Protein AF-G5QFA3-F1 (afdb_monomer)

Radius of gyration: 15.25 Å; Cα contacts (8 Å, |Δi|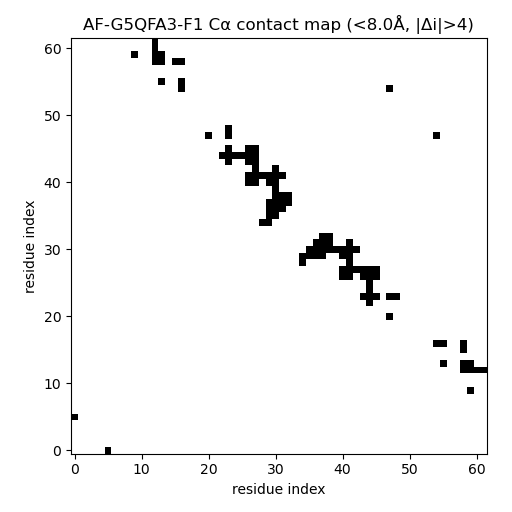>4): 56; chains: 1; bounding box: 34×16×44 Å

Structure (mmCIF, N/CA/C/O backbone):
data_AF-G5QFA3-F1
#
_entry.id   AF-G5QFA3-F1
#
loop_
_atom_site.group_PDB
_atom_site.id
_atom_site.type_symbol
_atom_site.label_atom_id
_atom_site.label_alt_id
_atom_site.label_comp_id
_atom_site.label_asym_id
_atom_site.label_entity_id
_atom_site.label_seq_id
_atom_site.pdbx_PDB_ins_code
_atom_site.Cartn_x
_atom_site.Cartn_y
_atom_site.Cartn_z
_atom_site.occupancy
_atom_site.B_iso_or_equiv
_atom_site.auth_seq_id
_atom_site.auth_comp_id
_atom_site.auth_asym_id
_atom_site.auth_atom_id
_atom_site.pdbx_PDB_model_num
ATOM 1 N N . MET A 1 1 ? 18.233 0.131 -24.595 1.00 63.00 1 MET A N 1
ATOM 2 C CA . MET A 1 1 ? 17.291 0.527 -23.523 1.00 63.00 1 MET A CA 1
ATOM 3 C C . MET A 1 1 ? 18.013 1.527 -22.630 1.00 63.00 1 MET A C 1
ATOM 5 O O . MET A 1 1 ? 19.062 1.173 -22.112 1.00 63.00 1 MET A O 1
ATOM 9 N N . ASN A 1 2 ? 17.547 2.774 -22.515 1.00 84.94 2 ASN A N 1
ATOM 10 C CA . ASN A 1 2 ? 18.204 3.753 -21.639 1.00 84.94 2 ASN A CA 1
ATOM 11 C C . ASN A 1 2 ? 17.850 3.434 -20.176 1.00 84.94 2 ASN A C 1
ATOM 13 O O . ASN A 1 2 ? 16.672 3.232 -19.880 1.00 84.94 2 ASN A O 1
ATOM 17 N N . ILE A 1 3 ? 18.832 3.378 -19.273 1.00 88.50 3 ILE A N 1
ATOM 18 C CA . ILE A 1 3 ? 18.632 2.973 -17.867 1.00 88.50 3 ILE A CA 1
ATOM 19 C C . ILE A 1 3 ? 17.621 3.873 -17.138 1.00 88.50 3 ILE A C 1
ATOM 21 O O . ILE A 1 3 ? 16.791 3.398 -16.368 1.00 88.50 3 ILE A O 1
ATOM 25 N N . LEU A 1 4 ? 17.592 5.160 -17.490 1.00 92.12 4 LEU A N 1
ATOM 26 C CA . LEU A 1 4 ? 16.592 6.125 -17.024 1.00 92.12 4 LEU A CA 1
ATOM 27 C C . LEU A 1 4 ? 15.161 5.733 -17.426 1.00 92.12 4 LEU A C 1
ATOM 29 O O . LEU A 1 4 ? 14.230 5.888 -16.640 1.00 92.12 4 LEU A O 1
ATOM 33 N N . GLY A 1 5 ? 14.983 5.177 -18.626 1.00 91.62 5 GLY A N 1
ATOM 34 C CA . GLY A 1 5 ? 13.681 4.721 -19.112 1.00 91.62 5 GLY A CA 1
ATOM 35 C C . GLY A 1 5 ? 13.155 3.500 -18.353 1.00 91.62 5 GLY A C 1
ATOM 36 O O . GLY A 1 5 ? 11.947 3.375 -18.165 1.00 91.62 5 GLY A O 1
ATOM 37 N N . PHE A 1 6 ? 14.045 2.628 -17.867 1.00 90.62 6 PHE A N 1
ATOM 38 C CA . PHE A 1 6 ? 13.667 1.513 -16.994 1.00 90.62 6 PHE A CA 1
ATOM 39 C C . PHE A 1 6 ? 13.126 2.021 -15.652 1.00 90.62 6 PHE A C 1
ATOM 41 O O . PHE A 1 6 ? 12.016 1.660 -15.271 1.00 90.62 6 PHE A O 1
ATOM 48 N N . PHE A 1 7 ? 13.847 2.928 -14.985 1.00 92.12 7 PHE A N 1
ATOM 49 C CA . PHE A 1 7 ? 13.398 3.506 -13.714 1.00 92.12 7 PHE A CA 1
ATOM 50 C C . PHE A 1 7 ? 12.103 4.316 -13.842 1.00 92.12 7 PHE A C 1
ATOM 52 O O . PHE A 1 7 ? 11.265 4.271 -12.948 1.00 92.12 7 PHE A O 1
ATOM 59 N N . GLN A 1 8 ? 11.891 5.009 -14.964 1.00 93.25 8 GLN A N 1
ATOM 60 C CA . GLN A 1 8 ? 10.625 5.698 -15.234 1.00 93.25 8 GLN A CA 1
ATOM 61 C C . GLN A 1 8 ? 9.447 4.725 -15.371 1.00 93.25 8 GLN A C 1
ATOM 63 O O . GLN A 1 8 ? 8.369 4.999 -14.847 1.00 93.25 8 GLN A O 1
ATOM 68 N N . ARG A 1 9 ? 9.637 3.591 -16.061 1.00 90.50 9 ARG A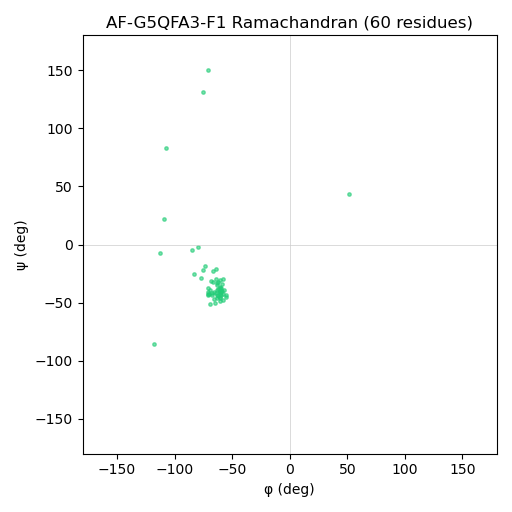 N 1
ATOM 69 C CA . ARG A 1 9 ? 8.605 2.545 -16.176 1.00 90.50 9 ARG A CA 1
ATOM 70 C C . ARG A 1 9 ? 8.326 1.893 -14.828 1.00 90.50 9 ARG A C 1
ATOM 72 O O . ARG A 1 9 ? 7.167 1.813 -14.443 1.00 90.50 9 ARG A O 1
ATOM 79 N N . LEU A 1 10 ? 9.375 1.529 -14.092 1.00 91.31 10 LEU A N 1
ATOM 80 C CA . LEU A 1 10 ? 9.255 0.972 -12.747 1.00 91.31 10 LEU A CA 1
ATOM 81 C C . LEU A 1 10 ? 8.506 1.932 -11.812 1.00 91.31 10 LEU A C 1
ATOM 83 O O . LEU A 1 10 ? 7.558 1.532 -11.150 1.00 91.31 10 LEU A O 1
ATOM 87 N N . GLY A 1 11 ? 8.872 3.216 -11.810 1.00 91.81 11 GLY A N 1
ATOM 88 C CA . GLY A 1 11 ? 8.207 4.232 -10.997 1.00 91.81 11 GLY A CA 1
ATOM 89 C C . GLY A 1 11 ? 6.714 4.360 -11.303 1.00 91.81 11 GLY A C 1
ATOM 90 O O . GLY A 1 11 ? 5.923 4.474 -10.374 1.00 91.81 11 GLY A O 1
ATOM 91 N N . ARG A 1 12 ? 6.311 4.282 -12.580 1.00 91.88 12 ARG A N 1
ATOM 92 C CA . ARG A 1 12 ? 4.892 4.288 -12.982 1.00 91.88 12 ARG A CA 1
ATOM 93 C C . ARG A 1 12 ? 4.154 3.026 -12.535 1.00 91.88 12 ARG A C 1
ATOM 95 O O . ARG A 1 12 ? 3.042 3.134 -12.037 1.00 91.88 12 ARG A O 1
ATOM 102 N N . ALA A 1 13 ? 4.783 1.861 -12.660 1.00 91.94 13 ALA A N 1
ATOM 103 C CA . ALA A 1 13 ? 4.222 0.576 -12.241 1.00 91.94 13 ALA A CA 1
ATOM 104 C C . ALA A 1 13 ? 3.911 0.550 -10.727 1.00 91.94 13 ALA A C 1
ATOM 106 O O . ALA A 1 13 ? 2.881 0.050 -10.281 1.00 91.94 13 ALA A O 1
ATOM 107 N N . LEU A 1 14 ? 4.767 1.199 -9.930 1.00 94.19 14 LEU A N 1
ATOM 108 C CA . LEU A 1 14 ? 4.604 1.323 -8.481 1.00 94.19 14 LEU A CA 1
ATOM 109 C C . LEU A 1 14 ? 3.502 2.312 -8.056 1.00 94.19 14 LEU A C 1
ATOM 111 O O . LEU A 1 14 ? 3.030 2.228 -6.923 1.00 94.19 14 LEU A O 1
ATOM 115 N N . GLN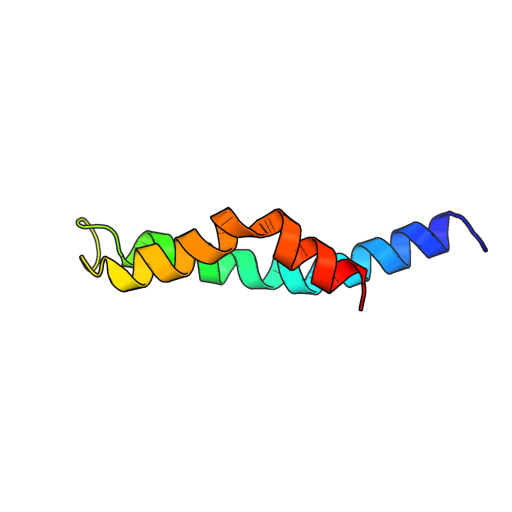 A 1 15 ? 3.056 3.228 -8.927 1.00 95.06 15 GLN A N 1
ATOM 116 C CA . GLN A 1 15 ? 2.053 4.241 -8.562 1.00 95.06 15 GLN A CA 1
ATOM 117 C C . GLN A 1 15 ? 0.714 3.623 -8.150 1.00 95.06 15 GLN A C 1
ATOM 119 O O . GLN A 1 15 ? 0.083 4.115 -7.215 1.00 95.06 15 GLN A O 1
ATOM 124 N N . LEU A 1 16 ? 0.290 2.547 -8.817 1.00 91.06 16 LEU A N 1
ATOM 125 C CA . LEU A 1 16 ? -1.008 1.922 -8.566 1.00 91.06 16 LEU A CA 1
ATOM 126 C C . LEU A 1 16 ? -1.065 1.226 -7.191 1.00 91.06 16 LEU A C 1
ATOM 128 O O . LEU A 1 16 ? -1.957 1.569 -6.416 1.00 91.06 16 LEU A O 1
ATOM 132 N N . PRO A 1 17 ? -0.110 0.351 -6.811 1.00 92.00 17 PRO A N 1
ATOM 133 C CA . PRO A 1 17 ? -0.023 -0.181 -5.449 1.00 92.00 17 PRO A CA 1
ATOM 134 C C . PRO A 1 17 ? 0.059 0.904 -4.371 1.00 92.00 17 PRO A C 1
ATOM 136 O O . PRO A 1 17 ? -0.629 0.822 -3.354 1.00 92.00 17 PRO A O 1
ATOM 139 N N . ILE A 1 18 ? 0.866 1.947 -4.600 1.00 95.00 18 ILE A N 1
ATOM 140 C CA . ILE A 1 18 ? 1.048 3.044 -3.638 1.00 95.00 18 ILE A CA 1
ATOM 141 C C . ILE A 1 18 ? -0.265 3.803 -3.415 1.00 95.00 18 ILE A C 1
ATOM 143 O O . ILE A 1 18 ? -0.583 4.145 -2.276 1.00 95.00 18 ILE A O 1
ATOM 147 N N . ALA A 1 19 ? -1.057 4.021 -4.467 1.00 95.06 19 ALA A N 1
ATOM 148 C CA . ALA A 1 19 ? -2.345 4.704 -4.373 1.00 95.06 19 ALA A CA 1
ATOM 149 C C . ALA A 1 19 ? -3.386 3.948 -3.520 1.00 95.06 19 ALA A C 1
ATOM 151 O O . ALA A 1 19 ? -4.321 4.569 -3.018 1.00 95.06 19 ALA A O 1
ATOM 152 N N . VAL A 1 20 ? -3.223 2.634 -3.316 1.00 94.00 20 VAL A N 1
ATOM 153 C CA . VAL A 1 20 ? -4.125 1.802 -2.494 1.00 94.00 20 VAL A CA 1
ATOM 154 C C . VAL A 1 20 ? -3.785 1.876 -0.997 1.00 94.00 20 VAL A C 1
ATOM 156 O O . VAL A 1 20 ? -4.669 1.711 -0.152 1.00 94.00 20 VAL A O 1
ATOM 159 N N . LEU A 1 21 ? -2.532 2.181 -0.637 1.00 96.00 21 LEU A N 1
ATOM 160 C CA . LEU A 1 21 ? -2.061 2.189 0.757 1.00 96.00 21 LEU A CA 1
ATOM 161 C C . LEU A 1 21 ? -2.844 3.126 1.701 1.00 96.00 21 LEU A C 1
ATOM 163 O O . LEU A 1 21 ? -3.108 2.711 2.832 1.00 96.00 21 LEU A O 1
ATOM 167 N N . PRO A 1 22 ? -3.268 4.344 1.299 1.00 96.62 22 PRO A N 1
ATOM 168 C CA . PRO A 1 22 ? -4.071 5.208 2.165 1.00 96.62 22 PRO A CA 1
ATOM 169 C C . PRO A 1 22 ? -5.403 4.567 2.556 1.00 96.62 22 PRO A C 1
ATOM 171 O O . PRO A 1 22 ? -5.811 4.641 3.712 1.00 96.62 22 PRO A O 1
ATOM 174 N N . VAL A 1 23 ? -6.063 3.888 1.615 1.00 96.50 23 VAL A N 1
ATOM 175 C CA . VAL A 1 23 ? -7.328 3.195 1.884 1.00 96.50 23 VAL A CA 1
ATOM 176 C C . VAL A 1 23 ? -7.093 2.018 2.828 1.00 96.50 23 VAL A C 1
ATOM 178 O O . VAL A 1 23 ? -7.830 1.868 3.798 1.00 96.50 23 VAL A O 1
ATOM 181 N N . ALA A 1 24 ? -6.032 1.235 2.618 1.00 96.94 24 ALA A N 1
ATOM 182 C CA . ALA A 1 24 ? -5.661 0.148 3.525 1.00 96.94 24 ALA A CA 1
ATOM 183 C C . ALA A 1 24 ? -5.411 0.646 4.961 1.00 96.94 24 ALA A C 1
ATOM 185 O O . ALA A 1 24 ? -5.880 0.038 5.925 1.00 96.94 24 ALA A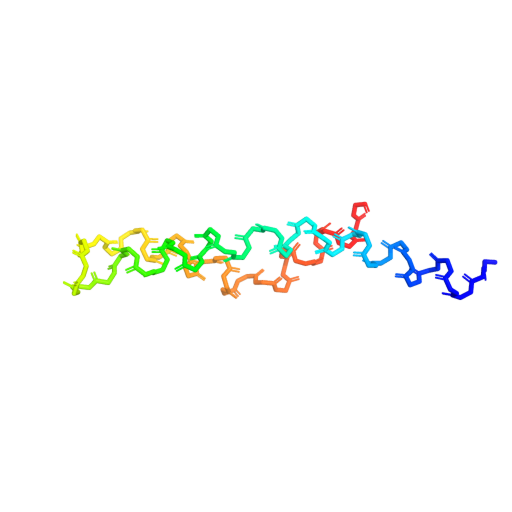 O 1
ATOM 186 N N . ALA A 1 25 ? -4.720 1.781 5.110 1.00 96.88 25 ALA A N 1
ATOM 187 C CA . ALA A 1 25 ? -4.463 2.404 6.406 1.00 96.8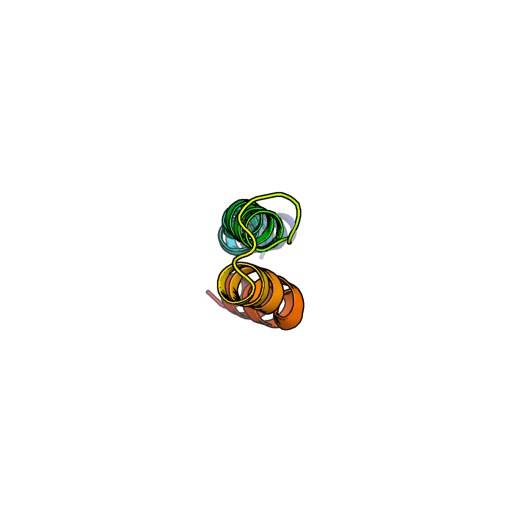8 25 ALA A CA 1
ATOM 188 C C . ALA A 1 25 ? -5.752 2.903 7.082 1.00 96.88 25 ALA A C 1
ATOM 190 O O . ALA A 1 25 ? -5.930 2.720 8.287 1.00 96.88 25 ALA A O 1
ATOM 191 N N . LEU A 1 26 ? -6.675 3.492 6.314 1.00 97.06 26 LEU A N 1
ATOM 192 C CA . LEU A 1 26 ? -7.986 3.898 6.825 1.00 97.06 26 LEU A CA 1
ATOM 193 C C . LEU A 1 26 ? -8.803 2.691 7.298 1.00 97.06 26 LEU A C 1
ATOM 195 O O . LEU A 1 26 ? -9.367 2.740 8.389 1.00 97.06 26 LEU A O 1
ATOM 199 N N . LEU A 1 27 ? -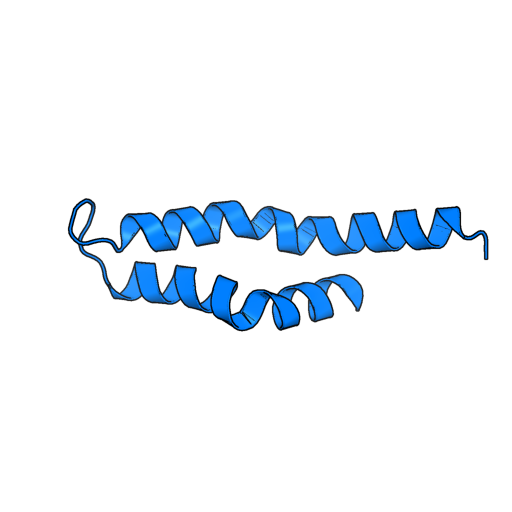8.816 1.592 6.537 1.00 97.12 27 LEU A N 1
ATOM 200 C CA . LEU A 1 27 ? -9.484 0.348 6.934 1.00 97.12 27 LEU A CA 1
ATOM 201 C C . LEU A 1 27 ? -8.892 -0.212 8.238 1.00 97.12 27 LEU A C 1
ATOM 203 O O . LEU A 1 27 ? -9.631 -0.514 9.174 1.00 97.12 27 LEU A O 1
ATOM 207 N N . LEU A 1 28 ? -7.562 -0.259 8.361 1.00 96.44 28 LEU A N 1
ATOM 208 C CA . LEU A 1 28 ? -6.903 -0.640 9.614 1.00 96.44 28 LEU A CA 1
ATOM 209 C C . LEU A 1 28 ? -7.356 0.219 10.793 1.00 96.44 28 LEU A C 1
ATOM 211 O O . LEU A 1 28 ? -7.629 -0.305 11.873 1.00 96.44 28 LEU A O 1
ATOM 215 N N . ARG A 1 29 ? -7.426 1.538 10.591 1.00 96.56 29 ARG A N 1
ATOM 216 C CA . ARG A 1 29 ? -7.772 2.478 11.653 1.00 96.56 29 ARG A CA 1
ATOM 217 C C . ARG A 1 29 ? -9.240 2.354 12.054 1.00 96.56 29 ARG A C 1
ATOM 219 O O . ARG A 1 29 ? -9.532 2.310 13.243 1.00 96.56 29 ARG A O 1
ATOM 226 N N . PHE A 1 30 ? -10.152 2.225 11.097 1.00 96.38 30 PHE A N 1
ATOM 227 C CA . PHE A 1 30 ? -11.584 2.090 11.366 1.00 96.38 30 PHE A CA 1
ATOM 228 C C . PHE A 1 30 ? -11.947 0.835 12.160 1.00 96.38 30 PHE A C 1
ATOM 230 O O . PHE A 1 30 ? -12.878 0.881 12.960 1.00 96.38 30 PHE A O 1
ATOM 237 N N . GLY A 1 31 ? -11.218 -0.269 11.998 1.00 94.44 31 GLY A N 1
ATOM 238 C CA . GLY A 1 31 ? -11.517 -1.491 12.743 1.00 94.44 31 GLY A CA 1
ATOM 239 C C . GLY A 1 31 ? -11.017 -1.526 14.191 1.00 94.44 31 GLY A C 1
ATOM 240 O O . GLY A 1 31 ? -11.290 -2.501 14.887 1.00 94.44 31 GLY A O 1
ATOM 241 N N . GLN A 1 32 ? -10.312 -0.491 14.660 1.00 96.50 32 GLN A N 1
ATOM 242 C CA . GLN A 1 32 ? -9.804 -0.421 16.032 1.00 96.50 32 GLN A CA 1
ATOM 243 C C . GLN A 1 32 ? -10.931 -0.211 17.063 1.00 96.50 32 GLN A C 1
ATOM 245 O O . GLN A 1 32 ? -11.944 0.431 16.751 1.00 96.50 32 GLN A O 1
ATOM 250 N N . PRO A 1 33 ? -10.764 -0.713 18.303 1.00 94.38 33 PRO A N 1
ATOM 251 C CA . PRO A 1 33 ? -11.791 -0.643 19.343 1.00 94.38 33 PRO A CA 1
ATOM 252 C C . PRO A 1 33 ? -12.092 0.786 19.814 1.00 94.38 33 PRO A C 1
ATOM 254 O O . PRO A 1 33 ? -13.180 1.035 20.321 1.00 94.38 33 PRO A O 1
ATOM 257 N N . ASP A 1 34 ? -11.160 1.724 19.629 1.00 95.00 34 ASP A N 1
ATOM 258 C CA . ASP A 1 34 ? -11.298 3.134 20.011 1.00 95.00 34 ASP A CA 1
ATOM 259 C C . ASP A 1 34 ? -12.011 4.003 18.959 1.00 95.00 34 ASP A C 1
ATOM 261 O O . ASP A 1 34 ? -12.248 5.183 19.210 1.00 95.00 34 ASP A O 1
ATOM 265 N N . LEU A 1 35 ? -12.351 3.448 17.789 1.00 94.56 35 LEU A N 1
ATOM 266 C CA . LEU A 1 35 ? -13.052 4.169 16.724 1.00 94.56 35 LEU A CA 1
ATOM 267 C C . LEU A 1 35 ? -14.419 3.570 16.405 1.00 94.56 35 LEU A C 1
ATOM 269 O O . LEU A 1 35 ? -15.425 4.053 16.914 1.00 94.56 35 LEU A O 1
ATOM 273 N N . LEU A 1 36 ? -14.475 2.554 15.539 1.00 95.00 36 LEU A N 1
ATOM 274 C CA . LEU A 1 36 ? -15.741 1.925 15.140 1.00 95.00 36 LEU A CA 1
ATOM 275 C C . LEU A 1 36 ? -15.867 0.487 15.651 1.00 95.00 36 LEU A C 1
ATOM 277 O O . LEU A 1 36 ? -16.931 -0.106 15.508 1.00 95.00 36 LEU A O 1
ATOM 281 N N . ASN A 1 37 ? -14.802 -0.072 16.240 1.00 95.12 37 ASN A N 1
ATOM 282 C CA . ASN A 1 37 ? -14.765 -1.426 16.794 1.00 95.12 37 ASN A CA 1
ATOM 283 C C . ASN A 1 37 ? -15.260 -2.499 15.801 1.00 95.12 37 ASN A C 1
ATOM 285 O O . ASN A 1 37 ? -16.038 -3.389 16.143 1.00 95.12 37 ASN A O 1
ATOM 289 N N . MET A 1 38 ? -14.827 -2.388 14.540 1.00 96.12 38 MET A N 1
ATOM 290 C CA . MET A 1 38 ? -15.175 -3.310 13.454 1.00 96.12 38 MET A CA 1
ATOM 291 C C . MET A 1 38 ? -13.974 -4.194 13.074 1.00 96.12 38 MET A C 1
ATOM 293 O O . MET A 1 38 ? -13.279 -3.901 12.097 1.00 96.12 38 MET A O 1
ATOM 297 N N . PRO A 1 39 ? -13.714 -5.303 13.789 1.00 93.88 39 PRO A N 1
ATOM 298 C CA . PRO A 1 39 ? -12.488 -6.087 13.620 1.00 93.88 39 PRO A CA 1
ATOM 299 C C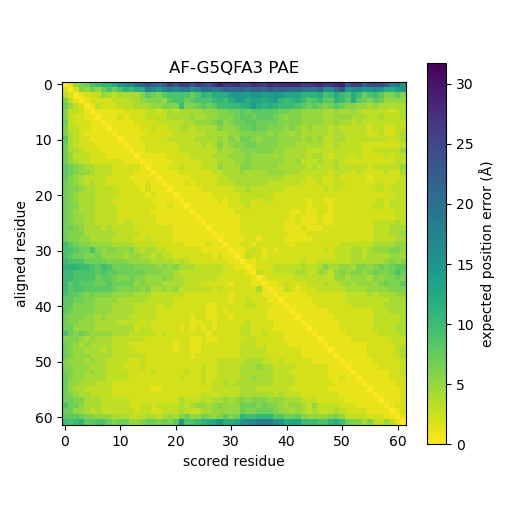 . PRO A 1 39 ? -12.301 -6.657 12.205 1.00 93.88 39 PRO A C 1
ATOM 301 O O . PRO A 1 39 ? -11.169 -6.761 11.738 1.00 93.88 39 PRO A O 1
ATOM 304 N N . PHE A 1 40 ? -13.381 -6.963 11.478 1.00 96.31 40 PHE A N 1
ATOM 305 C CA . PHE A 1 40 ? -13.287 -7.449 10.094 1.00 96.31 40 PHE A CA 1
ATOM 306 C C . PHE A 1 40 ? -12.741 -6.384 9.121 1.00 96.31 40 PHE A C 1
ATOM 308 O O . PHE A 1 40 ? -12.025 -6.718 8.180 1.00 96.31 40 PHE A O 1
ATOM 315 N N . ILE A 1 41 ? -13.030 -5.098 9.364 1.00 96.44 41 ILE A N 1
ATOM 316 C CA . ILE A 1 41 ? -12.521 -3.974 8.562 1.00 96.44 41 ILE A CA 1
ATOM 317 C C . ILE A 1 41 ? -11.022 -3.785 8.810 1.00 96.44 41 ILE A C 1
ATOM 319 O O . ILE A 1 41 ? -10.260 -3.606 7.859 1.00 96.44 41 ILE A O 1
ATOM 323 N N . ALA A 1 42 ? -10.581 -3.917 10.068 1.00 96.81 42 ALA A N 1
ATOM 324 C CA . ALA A 1 42 ? -9.155 -3.918 10.384 1.00 96.81 42 ALA A CA 1
ATOM 325 C C . ALA A 1 42 ? -8.433 -5.095 9.715 1.00 96.81 42 ALA A C 1
ATOM 327 O O . ALA A 1 42 ? -7.385 -4.891 9.112 1.00 96.81 42 ALA A O 1
ATOM 328 N N . GLN A 1 43 ? -9.002 -6.304 9.749 1.00 96.69 43 GLN A N 1
ATOM 329 C CA . GLN A 1 43 ? -8.416 -7.466 9.068 1.00 96.69 43 GLN A CA 1
ATOM 330 C C . GLN A 1 43 ? -8.304 -7.258 7.552 1.00 96.69 43 GLN A C 1
ATOM 332 O O . GLN A 1 43 ? -7.274 -7.590 6.968 1.00 96.69 43 GLN A O 1
ATOM 337 N N . ALA A 1 44 ? -9.310 -6.649 6.916 1.00 96.06 44 ALA A N 1
ATOM 338 C CA . ALA A 1 44 ? -9.253 -6.311 5.495 1.00 96.06 44 ALA A CA 1
ATOM 339 C C . ALA A 1 44 ? -8.094 -5.346 5.185 1.00 96.06 44 ALA A C 1
ATOM 341 O O . ALA A 1 44 ? -7.294 -5.620 4.291 1.00 96.06 44 ALA A O 1
ATOM 342 N N . GLY A 1 45 ? -7.953 -4.262 5.957 1.00 95.88 45 GLY A N 1
ATOM 343 C CA . GLY A 1 45 ? -6.827 -3.335 5.821 1.00 95.88 45 GLY A CA 1
ATOM 344 C C . GLY A 1 45 ? -5.475 -4.011 6.068 1.00 95.88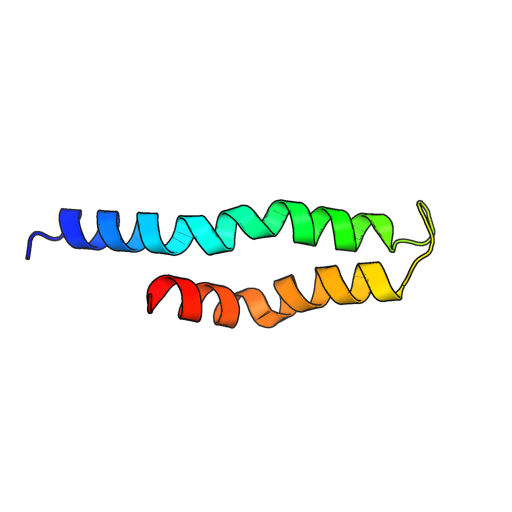 45 GLY A C 1
ATOM 345 O O . GLY A 1 45 ? -4.553 -3.844 5.275 1.00 95.88 45 GLY A O 1
ATOM 346 N N . GLY A 1 46 ? -5.377 -4.823 7.124 1.00 96.12 46 GLY A N 1
ATOM 347 C CA . GLY A 1 46 ? -4.171 -5.568 7.496 1.00 96.12 46 GLY A CA 1
ATOM 348 C C . GLY A 1 46 ? -3.717 -6.549 6.421 1.00 96.12 46 GLY A C 1
ATOM 349 O O . GLY A 1 46 ? -2.541 -6.560 6.076 1.00 96.12 46 GLY A O 1
ATOM 350 N N . SER A 1 47 ? -4.654 -7.258 5.784 1.00 96.31 47 SER A N 1
ATOM 351 C CA . SER A 1 47 ? -4.345 -8.227 4.725 1.00 96.31 47 SER A CA 1
ATOM 352 C C . SER A 1 47 ? -3.589 -7.616 3.537 1.00 96.31 47 SER A C 1
ATOM 354 O O . SER A 1 47 ? -2.779 -8.296 2.904 1.00 96.31 47 SER A O 1
ATOM 356 N N . ILE A 1 48 ? -3.802 -6.324 3.257 1.00 95.44 48 ILE A N 1
ATOM 357 C CA . ILE A 1 48 ? -3.078 -5.589 2.212 1.00 95.44 48 ILE A CA 1
ATOM 358 C C . ILE A 1 48 ? -1.622 -5.362 2.635 1.00 95.44 48 ILE A C 1
ATOM 360 O O . ILE A 1 48 ? -0.716 -5.537 1.821 1.00 95.44 48 ILE A O 1
ATOM 364 N N . PHE A 1 49 ? -1.383 -5.001 3.900 1.00 95.44 49 PHE A N 1
ATOM 365 C CA . PHE A 1 49 ? -0.030 -4.804 4.427 1.00 95.44 49 PHE A CA 1
ATOM 366 C C . PHE A 1 49 ? 0.728 -6.123 4.589 1.00 95.44 49 PHE A C 1
ATOM 368 O O . PHE A 1 49 ? 1.912 -6.183 4.265 1.00 95.44 49 PHE A O 1
ATOM 375 N N . ASP A 1 50 ? 0.044 -7.192 4.992 1.00 97.00 50 ASP A N 1
ATOM 376 C CA . ASP A 1 50 ? 0.639 -8.525 5.121 1.00 97.00 50 ASP A CA 1
ATOM 377 C C . ASP A 1 50 ? 1.101 -9.080 3.761 1.00 97.00 50 ASP A C 1
ATOM 379 O O . ASP A 1 50 ? 2.081 -9.818 3.680 1.00 97.00 50 ASP A O 1
ATOM 383 N N . ASN A 1 51 ? 0.433 -8.683 2.671 1.00 95.94 51 ASN A N 1
ATOM 384 C CA . ASN A 1 51 ? 0.720 -9.134 1.304 1.00 95.94 51 ASN A CA 1
ATOM 385 C C . ASN A 1 51 ? 1.338 -8.040 0.420 1.00 95.94 51 ASN A C 1
ATOM 387 O O . ASN A 1 51 ? 1.293 -8.127 -0.810 1.00 95.94 51 ASN A O 1
ATOM 391 N N . LEU A 1 52 ? 1.947 -7.015 1.020 1.00 94.94 52 LEU A N 1
ATOM 392 C CA . LEU A 1 52 ? 2.420 -5.823 0.309 1.00 94.94 52 LEU A CA 1
ATOM 393 C C . LEU A 1 52 ? 3.452 -6.165 -0.778 1.00 94.94 52 LEU A C 1
ATOM 395 O O . LEU A 1 52 ? 3.389 -5.628 -1.881 1.00 94.94 52 LEU A O 1
ATOM 399 N N . ALA A 1 53 ? 4.331 -7.138 -0.526 1.00 94.75 53 ALA A N 1
ATOM 400 C CA . ALA A 1 53 ? 5.273 -7.638 -1.530 1.00 94.75 53 ALA A CA 1
ATOM 401 C C . ALA A 1 53 ? 4.568 -8.224 -2.769 1.00 94.75 53 ALA A C 1
ATOM 403 O O . ALA A 1 53 ? 4.994 -7.982 -3.896 1.00 94.75 53 ALA A O 1
ATOM 404 N N . LEU A 1 54 ? 3.471 -8.957 -2.568 1.00 94.88 54 LEU A N 1
ATOM 405 C CA . LEU A 1 54 ? 2.691 -9.596 -3.629 1.00 94.88 54 LEU A CA 1
ATOM 406 C C . LEU A 1 54 ? 1.933 -8.550 -4.459 1.00 94.88 54 LEU A C 1
ATOM 408 O O . LEU A 1 54 ? 1.973 -8.581 -5.686 1.00 94.88 54 LEU A O 1
ATOM 412 N N . VAL A 1 55 ? 1.320 -7.571 -3.790 1.00 93.56 55 VAL A N 1
ATOM 413 C CA . VAL A 1 55 ? 0.631 -6.441 -4.435 1.00 93.56 55 VAL A CA 1
ATOM 414 C C . VAL A 1 55 ? 1.600 -5.632 -5.304 1.00 93.56 55 VAL A C 1
ATOM 416 O O . VAL A 1 55 ? 1.287 -5.295 -6.446 1.00 93.56 55 VAL A O 1
ATOM 419 N N . PHE A 1 56 ? 2.803 -5.360 -4.795 1.00 93.94 56 PHE A N 1
ATOM 420 C CA . PHE A 1 56 ? 3.841 -4.655 -5.546 1.00 93.94 56 PHE A CA 1
ATOM 421 C C . PHE A 1 56 ? 4.399 -5.496 -6.698 1.00 93.94 56 PHE A C 1
ATOM 423 O O . PHE A 1 56 ? 4.616 -4.957 -7.780 1.00 93.94 56 PHE A O 1
ATOM 430 N N . ALA A 1 57 ? 4.584 -6.807 -6.513 1.00 94.31 57 ALA A N 1
ATOM 431 C CA . ALA A 1 57 ? 5.026 -7.702 -7.580 1.00 94.31 57 ALA A CA 1
ATOM 432 C C . ALA A 1 57 ? 4.039 -7.721 -8.758 1.00 94.31 57 ALA A C 1
ATOM 434 O O . ALA A 1 57 ? 4.465 -7.640 -9.908 1.00 94.31 57 ALA A O 1
ATOM 435 N N . ILE A 1 58 ? 2.731 -7.755 -8.477 1.00 92.19 58 ILE A N 1
ATOM 436 C CA . ILE A 1 58 ? 1.685 -7.670 -9.507 1.00 92.19 58 ILE A CA 1
ATOM 437 C C . ILE A 1 58 ? 1.748 -6.319 -10.228 1.00 92.19 58 ILE A C 1
ATOM 439 O O . ILE A 1 58 ? 1.738 -6.289 -11.455 1.00 92.19 58 ILE A O 1
ATOM 443 N N . GLY A 1 59 ? 1.869 -5.212 -9.486 1.00 89.75 59 GLY A N 1
ATOM 444 C CA . GLY A 1 59 ? 1.959 -3.872 -10.074 1.00 89.75 59 GLY A CA 1
ATOM 445 C C . GLY A 1 59 ? 3.201 -3.661 -10.943 1.00 89.75 59 GLY A C 1
ATOM 446 O O . GLY A 1 59 ? 3.132 -2.957 -11.939 1.00 89.75 59 GLY A O 1
ATOM 447 N N . VAL A 1 60 ? 4.332 -4.291 -10.611 1.00 91.44 60 VAL A N 1
ATOM 448 C CA . VAL A 1 60 ? 5.562 -4.235 -11.424 1.00 91.44 60 VAL A CA 1
ATOM 449 C C . VAL A 1 60 ? 5.487 -5.143 -12.656 1.00 91.44 60 VAL A C 1
ATOM 451 O O . VAL A 1 60 ? 6.139 -4.856 -13.658 1.00 91.44 60 VAL A O 1
ATOM 454 N N . ALA A 1 61 ? 4.720 -6.234 -12.589 1.00 89.62 61 ALA A N 1
ATOM 455 C CA . ALA A 1 61 ? 4.547 -7.166 -13.701 1.00 89.62 61 ALA A CA 1
ATOM 456 C C . ALA A 1 61 ? 3.615 -6.638 -14.810 1.00 89.62 61 ALA A C 1
ATOM 458 O O . ALA A 1 61 ? 3.697 -7.136 -15.935 1.00 89.62 61 ALA A O 1
ATOM 459 N N . SER A 1 62 ? 2.736 -5.677 -14.493 1.00 75.25 62 SER A N 1
ATOM 460 C CA . SER A 1 62 ? 1.786 -5.055 -15.432 1.00 75.25 62 SER A CA 1
ATOM 461 C C . SER A 1 62 ? 2.388 -4.013 -16.373 1.00 75.25 62 SER A C 1
ATOM 463 O O . SER A 1 62 ? 3.345 -3.313 -15.971 1.00 75.25 62 SER A O 1
#

Sequence (62 aa):
MNILGFFQRLGRALQLPIAVLPVAALLLRFGQPDLLNMPFIAQAGGSIFDNLALVFAIGVAS

InterPro domains:
  IPR050429 Phosphotransferase System Glucose-Specific EIICBA [PTHR30009] (2-61)

pLDDT: mean 93.4, std 5.19, range [63.0, 97.12]

Mean predicted aligned error: 3.88 Å

Solvent-accessible surface area (back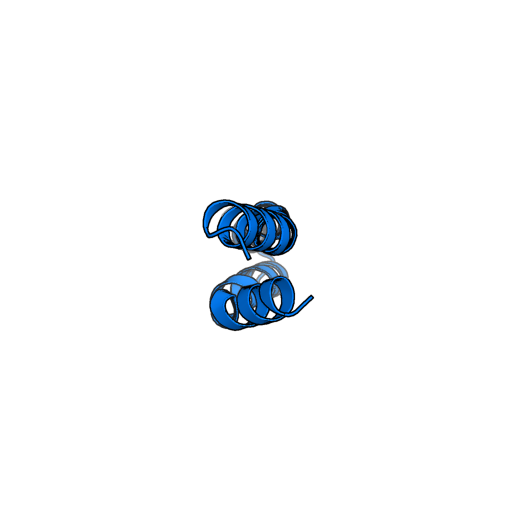bone atoms only — not comparable to full-atom values): 3326 Å² total; per-residue (Å²): 132,62,71,68,59,53,53,54,50,51,54,56,24,48,46,61,48,57,68,47,48,63,57,30,52,50,30,35,53,44,13,33,78,91,69,66,53,35,58,68,44,18,50,56,14,44,54,50,65,79,39,40,69,57,50,45,51,53,29,61,73,99

Secondary structure (DSSP, 8-state):
--HHHHHHHHHHHHHHHHHHHHHHHHHHHHTSTTTT--HHHHHHHHHHHHTHHHHHHHHHH-

Foldseek 3Di:
DDPVVVVVLLVQLQPVLVVCLVVLVVLLVCCDPVHPVNVVSNVSSVVCVVCVVVSSVVSNVD

Organism: NCBI:txid913081